Protein AF-A0A7Y5M027-F1 (afdb_monomer)

Mean predicted aligned error: 11.12 Å

Sequence (93 aa):
MAIRVLVKNNEPLEKTLRRLRKICNNEGVTRDLKRSSFYEKPSERRRRKERERIKNLRKAERGDKGKKGKKKDKEKEAKDKERKERREFVPRS

Secondary structure (DSSP, 8-state):
-----PPPTT--HHHHHHHHHHHHHHHTHHHHHHHHSS---HHHHHHHHHHHHHHHHHHHHHHHHHHHHHHHHHHHHHHHHHHHHHHH-----

Foldseek 3Di:
DDDDQDDDPPDDPVVSVVVSVVSCVVVCVVVVCVVPPDDDDPVNVVVVVVVVVVVVVVVVVVVVVVVVVVVVVVVVVVVVVVVVVVVVPDDDD

Nearest PDB structures (foldseek):
  8rdw-assembly1_NV  TM=7.604E-01  e=1.347E-03  Psychrobacter urativorans
  7y7h-assembly1_U  TM=7.529E-01  e=7.568E-03  Escherichia coli
  6osq-assembly1_z  TM=7.803E-01  e=2.008E-02  Escherichia coli

Solvent-accessible surface area (backbone atoms only — not comparable to full-atom values): 5660 Å² total; per-residue (Å²): 136,84,89,81,79,89,83,60,96,91,57,62,68,69,59,53,53,52,50,48,54,50,49,43,59,71,75,31,51,69,59,48,53,67,57,66,73,49,93,70,54,71,67,58,54,50,56,47,52,51,52,53,50,54,51,50,52,56,48,52,57,52,53,53,53,54,51,54,50,54,50,52,53,52,53,49,54,49,51,54,49,54,55,47,54,63,67,69,67,62,86,84,126

pLDDT: mean 82.74, std 11.49, range [45.34, 95.25]

Radius of gyration: 24.79 Å; Cα contacts (8 Å, |Δi|>4): 13; chains: 1; bounding box: 39×46×73 Å

Structure (mmCIF, N/CA/C/O backbone):
data_AF-A0A7Y5M027-F1
#
_entry.id   AF-A0A7Y5M027-F1
#
loop_
_atom_site.group_PDB
_atom_site.id
_atom_site.type_symbol
_atom_site.label_atom_id
_atom_site.label_alt_id
_atom_site.label_comp_id
_atom_site.label_asym_id
_atom_site.label_entity_id
_atom_site.label_seq_id
_atom_site.pdbx_PDB_ins_code
_atom_site.Cartn_x
_atom_site.Cartn_y
_atom_site.Cartn_z
_atom_site.occupancy
_atom_site.B_iso_or_equiv
_atom_site.auth_seq_id
_atom_site.auth_comp_id
_atom_site.auth_asym_id
_atom_site.auth_atom_id
_atom_site.pdbx_PDB_model_num
ATOM 1 N N . MET A 1 1 ? -9.544 3.126 -11.930 1.00 62.53 1 MET A N 1
ATOM 2 C CA . MET A 1 1 ? -10.398 2.799 -10.767 1.00 62.53 1 MET A CA 1
ATOM 3 C C . MET A 1 1 ? -10.782 4.114 -10.112 1.00 62.53 1 MET A C 1
ATOM 5 O O . MET A 1 1 ? -9.920 4.979 -10.028 1.00 62.53 1 MET A O 1
ATOM 9 N N . ALA A 1 2 ? -12.052 4.318 -9.765 1.00 74.06 2 ALA A N 1
ATOM 10 C CA . ALA A 1 2 ? -12.517 5.577 -9.184 1.00 74.06 2 ALA A CA 1
ATOM 11 C C . ALA A 1 2 ? -12.687 5.412 -7.669 1.00 74.06 2 ALA A C 1
ATOM 13 O O . ALA A 1 2 ? -13.510 4.606 -7.236 1.00 74.06 2 ALA A O 1
ATOM 14 N N . ILE A 1 3 ? -11.927 6.176 -6.882 1.00 84.69 3 ILE A N 1
ATOM 15 C CA . ILE A 1 3 ? -12.052 6.202 -5.421 1.00 84.69 3 ILE A CA 1
ATOM 16 C C . ILE A 1 3 ? -13.326 6.955 -5.053 1.00 84.69 3 ILE A C 1
ATOM 18 O O . ILE A 1 3 ? -13.505 8.106 -5.448 1.00 84.69 3 ILE A O 1
ATOM 22 N N . ARG A 1 4 ? -14.204 6.318 -4.275 1.00 85.12 4 ARG A N 1
ATOM 23 C CA . ARG A 1 4 ? -15.445 6.924 -3.777 1.00 85.12 4 ARG A CA 1
ATOM 24 C C . ARG A 1 4 ? -15.526 6.778 -2.264 1.00 85.12 4 ARG A C 1
ATOM 26 O O . ARG A 1 4 ? -15.221 5.719 -1.720 1.00 85.12 4 ARG A O 1
ATOM 33 N N . VAL A 1 5 ? -15.966 7.836 -1.590 1.00 86.81 5 VAL A N 1
ATOM 34 C CA . VAL A 1 5 ? -16.246 7.834 -0.151 1.00 86.81 5 VAL A CA 1
ATOM 35 C C . VAL A 1 5 ? -17.660 8.345 0.048 1.00 86.81 5 VAL A C 1
ATOM 37 O O . VAL A 1 5 ? -17.961 9.485 -0.289 1.00 86.81 5 VAL A O 1
ATOM 40 N N . LEU A 1 6 ? -18.525 7.486 0.580 1.00 88.06 6 LEU A N 1
ATOM 41 C CA . LEU A 1 6 ? -19.889 7.854 0.939 1.00 88.06 6 LEU A CA 1
ATOM 42 C C . LEU A 1 6 ? -19.880 8.470 2.341 1.00 88.06 6 LEU A C 1
ATOM 44 O O . LEU A 1 6 ? -19.398 7.853 3.300 1.00 88.06 6 LEU A O 1
ATOM 48 N N . VAL A 1 7 ? -20.396 9.692 2.445 1.00 87.44 7 VAL A N 1
ATOM 49 C CA . VAL A 1 7 ? -20.532 10.421 3.710 1.00 87.44 7 VAL A CA 1
ATOM 50 C C . VAL A 1 7 ? -21.885 10.081 4.325 1.00 87.44 7 VAL A C 1
ATOM 52 O O . VAL A 1 7 ? -22.891 10.054 3.623 1.00 87.44 7 VAL A O 1
ATOM 55 N N . LYS A 1 8 ? -21.909 9.789 5.627 1.00 86.38 8 LYS A N 1
ATOM 56 C CA . LYS A 1 8 ? -23.155 9.592 6.379 1.00 86.38 8 LYS A CA 1
ATOM 57 C C . LYS A 1 8 ? -23.523 10.892 7.093 1.00 86.38 8 LYS A C 1
ATOM 59 O O . LYS A 1 8 ? -22.632 11.595 7.557 1.00 86.38 8 LYS A O 1
ATOM 64 N N . ASN A 1 9 ? -24.820 11.154 7.238 1.00 80.31 9 ASN A N 1
ATOM 65 C CA . ASN A 1 9 ? -25.346 12.426 7.756 1.00 80.31 9 ASN A CA 1
ATOM 66 C C . ASN A 1 9 ? -24.862 12.783 9.178 1.00 80.31 9 ASN A C 1
ATOM 68 O O . ASN A 1 9 ? -24.724 13.957 9.486 1.00 80.31 9 ASN A O 1
ATOM 72 N N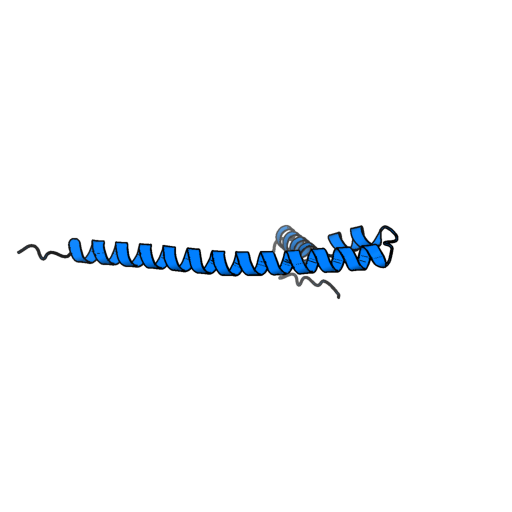 . ASN A 1 10 ? -24.531 11.793 10.017 1.00 83.38 10 ASN A N 1
ATOM 73 C CA . ASN A 1 10 ? -24.066 12.002 11.398 1.00 83.38 10 ASN A CA 1
ATOM 74 C C . ASN A 1 10 ? -22.552 11.796 11.575 1.00 83.38 10 ASN A C 1
ATOM 76 O O . ASN A 1 10 ? -22.105 11.396 12.652 1.00 83.38 10 ASN A O 1
ATOM 80 N N . GLU A 1 11 ? -21.742 11.980 10.527 1.00 82.69 11 GLU A N 1
ATOM 81 C CA . GLU A 1 11 ? -20.287 11.870 10.654 1.00 82.69 11 GLU A CA 1
ATOM 82 C C . GLU A 1 11 ? -19.560 13.214 10.642 1.00 82.69 11 GLU A C 1
ATOM 84 O O . GLU A 1 11 ? -19.800 14.029 9.753 1.00 82.69 11 GLU A O 1
ATOM 89 N N . PRO A 1 12 ? -18.587 13.419 11.555 1.00 88.56 12 PRO A N 1
ATOM 90 C CA . PRO A 1 12 ? -17.737 14.595 11.500 1.00 88.56 12 PRO A CA 1
ATOM 91 C C . PRO A 1 12 ? -16.841 14.550 10.256 1.00 88.56 12 PRO A C 1
ATOM 93 O O . PRO A 1 12 ? -16.265 13.508 9.919 1.00 88.56 12 PRO A O 1
ATOM 96 N N . LEU A 1 13 ? -16.672 15.707 9.613 1.00 88.44 13 LEU A N 1
ATOM 97 C CA . LEU A 1 13 ? -15.892 15.885 8.381 1.00 88.44 13 LEU A CA 1
ATOM 98 C C . LEU A 1 13 ? -14.484 15.274 8.472 1.00 88.44 13 LEU A C 1
ATOM 100 O O . LEU A 1 13 ? -14.044 14.554 7.574 1.00 88.44 13 LEU A O 1
ATOM 104 N N . GLU A 1 14 ? -13.814 15.486 9.603 1.00 89.81 14 GLU A N 1
ATOM 105 C CA . GLU A 1 14 ? -12.470 14.980 9.893 1.00 89.81 14 GLU A CA 1
ATOM 106 C C . GLU A 1 14 ? -12.364 13.453 9.720 1.00 89.81 14 GLU A C 1
ATOM 108 O O . GLU A 1 14 ? -11.387 12.916 9.188 1.00 89.81 14 GLU A O 1
ATOM 113 N N . LYS A 1 15 ? -13.406 12.717 10.119 1.00 90.56 15 LYS A N 1
ATOM 114 C CA . LYS A 1 15 ? -13.442 11.253 10.029 1.00 90.56 15 LYS A CA 1
ATOM 115 C C . LYS A 1 15 ? -13.601 10.785 8.583 1.00 90.56 15 LYS A C 1
ATOM 117 O O . LYS A 1 15 ? -12.954 9.815 8.175 1.00 90.56 15 LYS A O 1
ATOM 122 N N . THR A 1 16 ? -14.393 11.498 7.790 1.00 90.88 16 THR A N 1
ATOM 123 C CA . THR A 1 16 ? -14.541 11.256 6.350 1.00 90.88 16 THR A CA 1
ATOM 124 C C . THR A 1 16 ? -13.218 11.472 5.615 1.00 90.88 16 THR A C 1
ATOM 126 O O . THR A 1 16 ? -12.782 10.587 4.875 1.00 90.88 16 THR A O 1
ATOM 129 N N . LEU A 1 17 ? -12.517 12.578 5.891 1.00 91.69 17 LEU A N 1
ATOM 130 C CA . LEU A 1 17 ? -11.210 12.883 5.295 1.00 91.69 17 LEU A CA 1
ATOM 131 C C . LEU A 1 17 ? -10.148 11.837 5.653 1.00 91.69 17 LEU A C 1
ATOM 133 O O . LEU A 1 17 ? -9.374 11.399 4.796 1.00 91.69 17 LEU A O 1
ATOM 137 N N . ARG A 1 18 ? -10.142 11.360 6.902 1.00 91.38 18 ARG A N 1
ATOM 138 C CA . ARG A 1 18 ? -9.252 10.268 7.327 1.00 91.38 18 ARG A CA 1
ATOM 139 C C . ARG A 1 18 ? -9.510 8.978 6.554 1.00 91.38 18 ARG A C 1
ATOM 141 O O . ARG A 1 18 ? -8.555 8.312 6.149 1.00 91.38 18 ARG A O 1
ATOM 148 N N . ARG A 1 19 ? -10.777 8.620 6.322 1.00 90.81 19 ARG A N 1
ATOM 149 C CA . ARG A 1 19 ? -11.132 7.421 5.542 1.00 90.81 19 ARG A CA 1
ATOM 150 C C . ARG A 1 19 ? -10.754 7.579 4.074 1.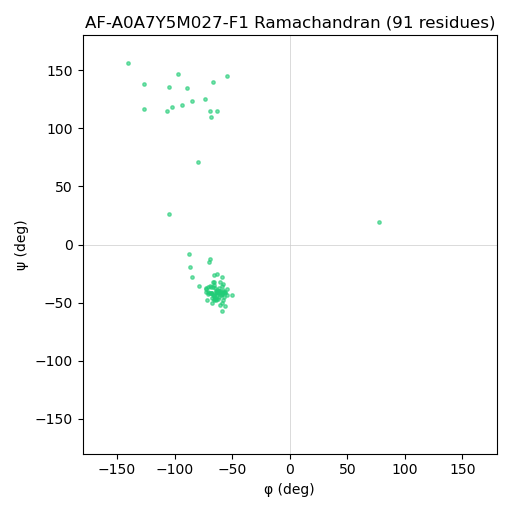00 90.81 19 ARG A C 1
ATOM 152 O O . ARG A 1 19 ? -10.157 6.658 3.525 1.00 90.81 19 ARG A O 1
ATOM 159 N N . LEU A 1 20 ? -10.984 8.753 3.488 1.00 90.75 20 LEU A N 1
ATOM 160 C CA . LEU A 1 20 ? -10.524 9.076 2.137 1.00 90.75 20 LEU A CA 1
ATOM 161 C C . LEU A 1 20 ? -9.008 8.897 2.007 1.00 90.75 20 LEU A C 1
ATOM 163 O O . LEU A 1 20 ? -8.550 8.127 1.166 1.00 90.75 20 LEU A O 1
ATOM 167 N N . ARG A 1 21 ? -8.222 9.523 2.893 1.00 91.25 21 ARG A N 1
ATOM 168 C CA . ARG A 1 21 ? -6.757 9.385 2.893 1.00 91.25 21 ARG A CA 1
ATOM 169 C C . ARG A 1 21 ? -6.331 7.922 3.032 1.00 91.25 21 ARG A C 1
ATOM 171 O O . ARG A 1 21 ? -5.406 7.483 2.351 1.00 91.25 21 ARG A O 1
ATOM 178 N N . LYS A 1 22 ? -7.012 7.150 3.885 1.00 91.94 22 LYS A N 1
ATOM 179 C CA . LYS A 1 22 ? -6.741 5.718 4.057 1.00 91.94 22 LYS A CA 1
ATOM 180 C C . LYS A 1 22 ? -7.001 4.927 2.773 1.00 91.94 22 LYS A C 1
ATOM 182 O O . LYS A 1 22 ? -6.169 4.096 2.424 1.00 91.94 22 LYS A O 1
ATOM 187 N N . ILE A 1 23 ? -8.101 5.196 2.071 1.00 91.69 23 ILE A N 1
ATOM 188 C CA . ILE A 1 23 ? -8.435 4.525 0.807 1.00 91.69 23 ILE A CA 1
ATOM 189 C C . ILE A 1 23 ? -7.410 4.886 -0.274 1.00 91.69 23 ILE A C 1
ATOM 191 O O . ILE A 1 23 ? -6.836 3.979 -0.866 1.00 91.69 23 ILE A O 1
ATOM 195 N N . CYS A 1 24 ? -7.067 6.169 -0.442 1.00 90.75 24 CYS A N 1
ATOM 196 C CA . CYS A 1 24 ? -6.034 6.602 -1.394 1.00 90.75 24 CYS A CA 1
ATOM 197 C C . CYS A 1 24 ? -4.669 5.947 -1.134 1.00 90.75 24 CYS A C 1
ATOM 199 O O . CYS A 1 24 ? -3.966 5.563 -2.070 1.00 90.75 24 CYS A O 1
ATOM 201 N N . ASN A 1 25 ? -4.293 5.797 0.138 1.00 90.31 25 ASN A N 1
ATOM 202 C CA . ASN A 1 25 ? -3.046 5.134 0.517 1.00 90.31 25 ASN A CA 1
ATOM 203 C C . ASN A 1 25 ? -3.093 3.621 0.280 1.00 90.31 25 ASN A C 1
ATOM 205 O O . ASN A 1 25 ? -2.081 3.038 -0.101 1.00 90.31 25 ASN A O 1
ATOM 209 N N . ASN A 1 26 ? -4.247 2.988 0.501 1.00 89.31 26 ASN A N 1
ATOM 210 C CA . ASN A 1 26 ? -4.421 1.552 0.307 1.00 89.31 26 ASN A CA 1
ATOM 211 C C . ASN A 1 26 ? -4.457 1.169 -1.177 1.00 89.31 26 ASN A C 1
ATOM 213 O O . ASN A 1 26 ? -3.839 0.185 -1.569 1.00 89.31 26 ASN A O 1
ATOM 217 N N . GLU A 1 27 ? -5.131 1.973 -2.002 1.00 89.75 27 GLU A N 1
ATOM 218 C CA . GLU A 1 27 ? -5.108 1.817 -3.459 1.00 89.75 27 GLU A CA 1
ATOM 219 C C . GLU A 1 27 ? -3.751 2.187 -4.068 1.00 89.75 27 GLU A C 1
ATOM 221 O O . GLU A 1 27 ? -3.457 1.816 -5.198 1.00 89.75 27 GLU A O 1
ATOM 226 N N . GLY A 1 28 ? -2.889 2.872 -3.311 1.00 88.31 28 GLY A N 1
ATOM 227 C CA . GLY A 1 28 ? -1.535 3.194 -3.745 1.00 88.31 28 GLY A CA 1
ATOM 228 C C . GLY A 1 28 ? -1.465 4.355 -4.733 1.00 88.31 28 GLY A C 1
ATOM 229 O O . GLY A 1 28 ? -0.432 4.522 -5.375 1.00 88.31 28 GLY A O 1
ATOM 230 N N . VAL A 1 29 ? -2.499 5.201 -4.815 1.00 89.19 29 VAL A N 1
ATOM 231 C CA . VAL A 1 29 ? -2.561 6.340 -5.751 1.00 89.19 29 VAL A CA 1
ATOM 232 C C . VAL A 1 29 ? -1.345 7.253 -5.614 1.00 89.19 29 VAL A C 1
ATOM 234 O O . VAL A 1 29 ? -0.724 7.628 -6.602 1.00 89.19 29 VAL A O 1
ATOM 237 N N . THR A 1 30 ? -0.929 7.558 -4.386 1.00 87.56 30 THR A N 1
ATOM 238 C CA . THR A 1 30 ? 0.270 8.371 -4.127 1.00 87.56 30 THR A CA 1
ATOM 239 C C . THR A 1 30 ? 1.564 7.689 -4.576 1.00 87.56 30 THR A C 1
ATOM 241 O O . THR A 1 30 ? 2.503 8.363 -5.001 1.00 87.56 30 THR A O 1
ATOM 244 N N . ARG A 1 31 ? 1.629 6.353 -4.508 1.00 88.56 31 ARG A N 1
ATOM 245 C CA . ARG A 1 31 ? 2.765 5.559 -4.998 1.00 88.56 31 ARG A CA 1
ATOM 246 C C . ARG A 1 31 ? 2.811 5.560 -6.521 1.00 88.56 31 ARG A C 1
ATOM 248 O O . ARG A 1 31 ? 3.894 5.672 -7.090 1.00 88.56 31 ARG A O 1
ATOM 255 N N . ASP A 1 32 ? 1.655 5.449 -7.159 1.00 88.81 32 ASP A N 1
ATOM 256 C CA . ASP A 1 32 ? 1.545 5.410 -8.612 1.00 88.81 32 ASP A CA 1
ATOM 257 C C . ASP A 1 32 ? 1.811 6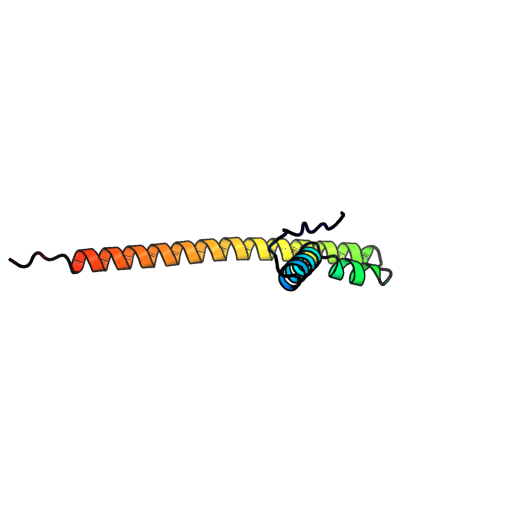.781 -9.239 1.00 88.81 32 ASP A C 1
ATOM 259 O O . ASP A 1 32 ? 2.551 6.846 -10.215 1.00 88.81 32 ASP A O 1
ATOM 263 N N . LEU A 1 33 ? 1.361 7.873 -8.613 1.00 90.69 33 LEU A N 1
ATOM 264 C CA . LEU A 1 33 ? 1.711 9.239 -9.025 1.00 90.69 33 LEU A CA 1
ATOM 265 C C . LEU A 1 33 ? 3.228 9.476 -9.020 1.00 90.69 33 LEU A C 1
ATOM 267 O O . LEU A 1 33 ? 3.793 9.954 -9.999 1.00 90.69 33 LEU A O 1
ATOM 271 N N . LYS A 1 34 ? 3.915 9.084 -7.939 1.00 90.00 34 LYS A N 1
ATOM 272 C CA . LYS A 1 34 ? 5.386 9.178 -7.850 1.00 90.00 34 LYS A CA 1
ATOM 273 C C . LYS A 1 34 ? 6.105 8.263 -8.840 1.00 90.00 34 LYS A C 1
ATOM 275 O O . LYS A 1 34 ? 7.250 8.507 -9.193 1.00 90.00 34 LYS A O 1
ATOM 280 N N . ARG A 1 35 ? 5.460 7.172 -9.248 1.00 88.00 35 ARG A N 1
ATOM 281 C CA . ARG A 1 35 ? 5.998 6.211 -10.215 1.00 88.00 35 ARG A CA 1
ATOM 282 C C . ARG A 1 35 ? 5.859 6.721 -11.648 1.00 88.00 35 ARG A C 1
ATOM 284 O O . ARG A 1 35 ? 6.718 6.413 -12.462 1.00 88.00 35 ARG A O 1
ATOM 291 N N . SER A 1 36 ? 4.779 7.434 -11.962 1.00 87.88 36 SER A N 1
ATOM 292 C CA . SER A 1 36 ? 4.523 7.983 -13.297 1.00 87.88 36 SER A CA 1
ATOM 293 C C . SER A 1 36 ? 5.148 9.358 -13.523 1.00 87.88 36 SER A C 1
ATOM 295 O O . SER A 1 36 ? 5.112 9.843 -14.647 1.00 87.88 36 SER A O 1
ATOM 297 N N . SER A 1 37 ? 5.708 9.997 -12.490 1.00 91.75 37 SER A N 1
ATOM 298 C CA . SER A 1 37 ? 6.289 11.341 -12.603 1.00 91.75 37 SER A CA 1
ATOM 299 C C . SER A 1 37 ? 7.572 11.398 -13.440 1.00 91.75 37 SER A C 1
ATOM 301 O O . SER A 1 37 ? 8.028 12.486 -13.770 1.00 91.75 37 SER A O 1
ATOM 303 N N . PHE A 1 38 ? 8.172 10.254 -13.771 1.00 90.94 38 PHE A N 1
ATOM 304 C CA . PHE A 1 38 ? 9.335 10.161 -14.648 1.00 90.94 38 PHE A CA 1
ATOM 305 C C . PHE A 1 38 ? 9.221 8.947 -15.569 1.00 90.94 38 PHE A C 1
ATOM 307 O O . PHE A 1 38 ? 8.543 7.963 -15.261 1.00 90.94 38 PHE A O 1
ATOM 314 N N . TYR A 1 39 ? 9.914 9.004 -16.706 1.00 92.88 39 TYR A N 1
ATOM 315 C CA . TYR A 1 39 ? 9.996 7.866 -17.610 1.00 92.88 39 TYR A CA 1
ATOM 316 C C . TYR A 1 39 ? 10.834 6.746 -16.984 1.00 92.88 39 TYR A C 1
ATOM 318 O O . TYR A 1 39 ? 12.042 6.870 -16.779 1.00 92.88 39 TYR A O 1
ATOM 326 N N . GLU A 1 40 ? 10.188 5.620 -16.700 1.00 91.00 40 GLU A N 1
ATOM 327 C CA . GLU A 1 40 ? 10.851 4.399 -16.259 1.00 91.00 40 GLU A CA 1
ATOM 328 C C . GLU A 1 40 ? 11.127 3.509 -17.476 1.00 91.00 40 GLU A C 1
ATOM 330 O O . GLU A 1 40 ? 10.201 3.059 -18.159 1.00 91.00 40 GLU A O 1
ATOM 335 N N . LYS A 1 41 ? 12.406 3.205 -17.730 1.00 95.25 41 LYS A N 1
ATOM 336 C CA . LYS A 1 41 ? 12.793 2.267 -18.792 1.00 95.25 41 LYS A CA 1
ATOM 337 C C . LYS A 1 41 ? 12.065 0.920 -18.619 1.00 95.25 41 LYS A C 1
ATOM 339 O O . LYS A 1 41 ? 11.899 0.439 -17.492 1.00 95.25 41 LYS A O 1
ATOM 344 N N . PRO A 1 42 ? 11.684 0.237 -19.713 1.00 93.50 42 PRO A N 1
ATOM 345 C CA . PRO A 1 42 ? 10.911 -1.004 -19.641 1.00 93.50 42 PRO A CA 1
ATOM 346 C C . PRO A 1 42 ? 11.629 -2.134 -18.884 1.00 93.50 42 PRO A C 1
ATOM 348 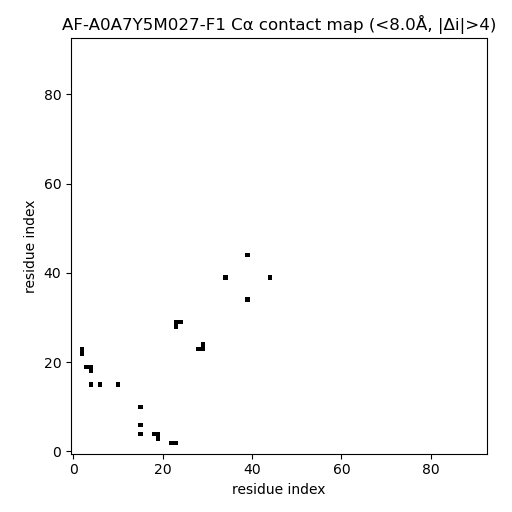O O . PRO A 1 42 ? 10.971 -2.926 -18.204 1.00 93.50 42 PRO A O 1
ATOM 351 N N . SER A 1 43 ? 12.962 -2.196 -18.949 1.00 94.25 43 SER A N 1
ATOM 352 C CA . SER A 1 43 ? 13.790 -3.139 -18.182 1.00 94.25 43 SER A CA 1
ATOM 353 C C . SER A 1 43 ? 13.689 -2.904 -16.671 1.00 94.25 43 SER A C 1
ATOM 355 O O . SER A 1 43 ? 13.433 -3.841 -15.912 1.00 94.25 43 SER A O 1
ATOM 357 N N . GLU A 1 44 ? 13.801 -1.651 -16.237 1.00 92.38 44 GLU A N 1
ATOM 358 C CA . GLU A 1 44 ? 13.659 -1.245 -14.836 1.00 92.38 44 GLU A CA 1
ATOM 359 C C . GLU A 1 44 ? 12.244 -1.522 -14.316 1.00 92.38 44 GLU A C 1
ATOM 361 O O . GLU A 1 44 ? 12.071 -2.110 -13.242 1.00 92.38 44 GLU A O 1
ATOM 366 N N . ARG A 1 45 ? 11.224 -1.255 -15.144 1.00 91.94 45 ARG A N 1
ATOM 367 C CA . ARG A 1 45 ? 9.830 -1.597 -14.836 1.00 91.94 45 ARG A CA 1
ATOM 368 C C . ARG A 1 45 ? 9.644 -3.098 -14.586 1.00 91.94 45 ARG A C 1
ATOM 370 O O . ARG A 1 45 ? 8.908 -3.471 -13.670 1.00 91.94 45 ARG A O 1
ATOM 377 N N . ARG A 1 46 ? 10.290 -3.968 -15.377 1.00 93.62 46 ARG A N 1
ATOM 378 C CA . ARG A 1 46 ? 10.258 -5.436 -15.188 1.00 93.62 46 ARG A CA 1
ATOM 379 C C . ARG A 1 46 ? 10.980 -5.850 -13.904 1.00 93.62 46 ARG A C 1
ATOM 381 O O . ARG A 1 46 ? 10.380 -6.529 -13.074 1.00 93.62 46 ARG A O 1
ATOM 388 N N . ARG A 1 47 ? 12.214 -5.375 -13.690 1.00 94.44 47 ARG A N 1
ATOM 389 C CA . ARG A 1 47 ? 13.005 -5.666 -12.476 1.00 94.44 47 ARG A CA 1
ATOM 390 C C . ARG A 1 47 ? 12.278 -5.262 -11.200 1.00 94.44 47 ARG A C 1
ATOM 392 O O . ARG A 1 47 ? 12.311 -5.977 -10.201 1.00 94.44 47 ARG A O 1
ATOM 399 N N . ARG A 1 48 ? 11.608 -4.111 -11.201 1.00 91.25 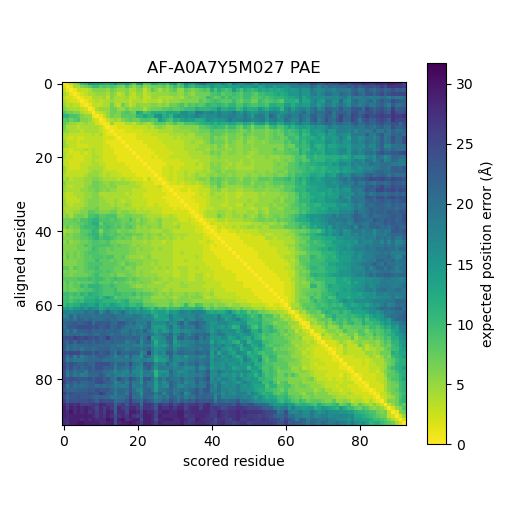48 ARG A N 1
ATOM 400 C CA . ARG A 1 48 ? 10.839 -3.667 -10.039 1.00 91.25 48 ARG A CA 1
ATOM 401 C C . ARG A 1 48 ? 9.592 -4.511 -9.799 1.00 91.25 48 ARG A C 1
ATOM 403 O O . ARG A 1 48 ? 9.335 -4.843 -8.646 1.00 91.25 48 ARG A O 1
ATOM 410 N N . LYS A 1 49 ? 8.842 -4.881 -10.845 1.00 92.38 49 LYS A N 1
ATOM 411 C CA . LYS A 1 49 ? 7.689 -5.789 -10.704 1.00 92.38 49 LYS A CA 1
ATOM 412 C C . LYS A 1 49 ? 8.100 -7.116 -10.062 1.00 92.38 49 LYS A C 1
ATOM 414 O O . LYS A 1 49 ? 7.415 -7.569 -9.151 1.00 92.38 49 LYS A O 1
ATOM 419 N N . GLU A 1 50 ? 9.242 -7.673 -10.463 1.00 94.88 50 GLU A N 1
ATOM 420 C CA . GLU A 1 50 ? 9.764 -8.905 -9.863 1.00 94.88 50 GLU A CA 1
ATOM 421 C C . GLU A 1 50 ? 10.133 -8.712 -8.384 1.00 94.88 50 GLU A C 1
ATOM 423 O O . GLU A 1 50 ? 9.689 -9.465 -7.519 1.00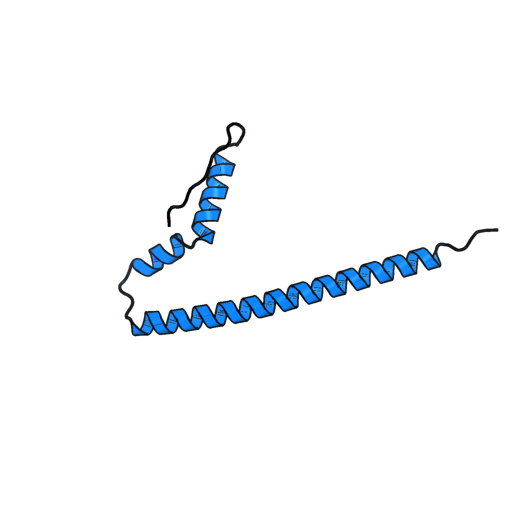 94.88 50 GLU A O 1
ATOM 428 N N . ARG A 1 51 ? 10.845 -7.626 -8.048 1.00 94.12 51 ARG A N 1
ATOM 429 C CA . ARG A 1 51 ? 11.145 -7.280 -6.646 1.00 94.12 51 ARG A CA 1
ATOM 430 C C . ARG A 1 51 ? 9.882 -7.091 -5.800 1.00 94.12 51 ARG A C 1
ATOM 432 O O . ARG A 1 51 ? 9.837 -7.549 -4.658 1.00 94.12 51 ARG A O 1
ATOM 439 N N . GLU A 1 52 ? 8.860 -6.421 -6.333 1.00 91.88 52 GLU A N 1
ATOM 440 C CA . GLU A 1 52 ? 7.570 -6.245 -5.655 1.00 91.88 52 GLU A CA 1
ATOM 441 C C . GLU A 1 52 ? 6.866 -7.594 -5.436 1.00 91.88 52 GLU A C 1
ATOM 443 O O . GLU A 1 52 ? 6.374 -7.844 -4.334 1.00 91.88 52 GLU A O 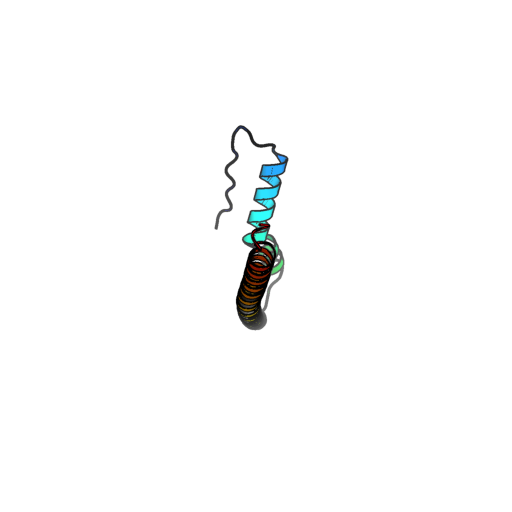1
ATOM 448 N N . ARG A 1 53 ? 6.893 -8.495 -6.427 1.00 93.31 53 ARG A N 1
ATOM 449 C CA . ARG A 1 53 ? 6.338 -9.853 -6.322 1.00 93.31 53 ARG A CA 1
ATOM 450 C C . ARG A 1 53 ? 7.028 -10.659 -5.223 1.00 93.31 53 ARG A C 1
ATOM 452 O O . ARG A 1 53 ? 6.351 -11.147 -4.320 1.00 93.31 53 ARG A O 1
ATOM 459 N N . ILE A 1 54 ? 8.360 -10.725 -5.236 1.00 94.56 54 ILE A N 1
ATOM 460 C CA . ILE A 1 54 ? 9.151 -11.432 -4.215 1.00 94.56 54 ILE A CA 1
ATOM 461 C C . ILE A 1 54 ? 8.877 -10.851 -2.821 1.00 94.56 54 ILE A C 1
ATOM 463 O O . ILE A 1 54 ? 8.687 -11.590 -1.854 1.00 94.56 54 ILE A O 1
ATOM 467 N N . LYS A 1 55 ? 8.807 -9.519 -2.695 1.00 91.81 55 LYS A N 1
ATOM 468 C CA . LYS A 1 55 ? 8.486 -8.854 -1.422 1.00 91.81 55 LYS A CA 1
ATOM 469 C C . LYS A 1 55 ? 7.089 -9.226 -0.920 1.00 91.81 55 LYS A C 1
ATOM 471 O O . LYS A 1 55 ? 6.924 -9.434 0.282 1.00 91.81 55 LYS A O 1
ATOM 476 N N . ASN A 1 56 ? 6.100 -9.306 -1.808 1.00 88.75 56 ASN A N 1
ATOM 477 C CA . ASN A 1 56 ? 4.733 -9.683 -1.454 1.00 88.75 56 ASN A CA 1
ATOM 478 C C . ASN A 1 56 ? 4.642 -11.150 -1.015 1.00 88.75 56 ASN A C 1
ATOM 480 O O . ASN A 1 56 ? 4.013 -11.419 0.006 1.00 88.75 56 ASN A O 1
ATOM 484 N N . LEU A 1 57 ? 5.337 -12.064 -1.700 1.00 91.25 57 LEU A N 1
ATOM 485 C CA . LEU A 1 57 ? 5.436 -13.473 -1.297 1.00 91.25 57 LEU A CA 1
ATOM 486 C C . LEU A 1 57 ? 6.047 -13.609 0.106 1.00 91.25 57 LEU A C 1
ATOM 488 O O . LEU A 1 57 ? 5.424 -14.172 1.002 1.00 91.25 57 LEU A O 1
ATOM 492 N N . ARG A 1 58 ? 7.194 -12.961 0.353 1.00 90.94 58 ARG A N 1
ATOM 493 C CA . ARG A 1 58 ? 7.846 -12.954 1.678 1.00 90.94 58 ARG A CA 1
ATOM 494 C C . ARG A 1 58 ? 6.954 -12.379 2.782 1.00 90.94 58 ARG A C 1
ATOM 496 O O . ARG A 1 58 ? 7.011 -12.819 3.929 1.00 90.94 58 ARG A O 1
ATOM 503 N N . LYS A 1 59 ? 6.145 -11.360 2.472 1.00 87.31 59 LYS A N 1
ATOM 504 C CA . LYS A 1 59 ? 5.174 -10.798 3.424 1.00 87.31 59 LYS A CA 1
ATOM 505 C C . LYS A 1 59 ? 4.043 -11.777 3.726 1.00 87.31 59 LYS A C 1
ATOM 507 O O . LYS A 1 59 ? 3.669 -11.889 4.891 1.00 87.31 59 LYS A O 1
ATOM 512 N N . ALA A 1 60 ? 3.522 -12.472 2.716 1.00 87.31 60 ALA A N 1
ATOM 513 C CA . ALA A 1 60 ? 2.478 -13.476 2.894 1.00 87.31 60 ALA A CA 1
ATOM 514 C C . ALA A 1 60 ? 2.961 -14.626 3.793 1.00 87.31 60 ALA A C 1
ATOM 516 O O . ALA A 1 60 ? 2.290 -14.965 4.766 1.00 87.31 60 ALA A O 1
ATOM 517 N N . GLU A 1 61 ? 4.177 -15.126 3.561 1.00 86.31 61 GLU A N 1
ATOM 518 C CA . GLU A 1 61 ? 4.805 -16.162 4.395 1.00 86.31 61 GLU A CA 1
ATOM 519 C C . GLU A 1 61 ? 4.969 -15.723 5.858 1.00 86.31 61 GLU A C 1
ATOM 521 O O . GLU A 1 61 ? 4.680 -16.481 6.786 1.00 86.31 61 GLU A O 1
ATOM 526 N N . ARG A 1 62 ? 5.410 -14.479 6.091 1.00 80.94 62 ARG A N 1
ATOM 527 C CA . ARG A 1 62 ? 5.526 -13.916 7.448 1.00 80.94 62 ARG A CA 1
ATOM 528 C C . ARG A 1 62 ? 4.161 -13.721 8.110 1.00 80.94 62 ARG A C 1
ATOM 530 O O . ARG A 1 62 ? 4.038 -13.935 9.314 1.00 80.94 62 ARG A O 1
ATOM 537 N N . GLY A 1 63 ? 3.143 -13.339 7.340 1.00 71.88 63 GLY A N 1
ATOM 538 C CA . GLY A 1 63 ? 1.767 -13.196 7.816 1.00 71.88 63 GLY A CA 1
ATOM 539 C C . GLY A 1 63 ? 1.152 -14.522 8.273 1.00 71.88 63 GLY A C 1
ATOM 540 O O . GLY A 1 63 ? 0.498 -14.557 9.316 1.00 71.88 63 GLY A O 1
ATOM 541 N N . ASP A 1 64 ? 1.407 -15.616 7.547 1.00 61.41 64 ASP A N 1
ATOM 542 C CA . ASP A 1 64 ? 0.947 -16.965 7.914 1.00 61.41 64 ASP A CA 1
ATOM 543 C C . ASP A 1 64 ? 1.638 -17.475 9.190 1.00 61.41 64 ASP A C 1
ATOM 545 O O . ASP A 1 64 ? 0.981 -17.915 10.141 1.00 61.41 64 ASP A O 1
ATOM 549 N N . LYS A 1 65 ? 2.966 -17.304 9.275 1.00 60.22 65 LYS A N 1
ATOM 550 C CA . LYS A 1 65 ? 3.754 -17.668 10.466 1.00 60.22 65 LYS A CA 1
ATOM 551 C C . LYS A 1 65 ? 3.338 -16.867 11.705 1.00 60.22 65 LYS A C 1
ATOM 553 O O . LYS A 1 65 ? 3.197 -17.442 12.783 1.00 60.22 65 LYS A O 1
ATOM 558 N N . GLY A 1 66 ? 3.067 -15.568 11.554 1.00 60.31 66 GLY A N 1
ATOM 559 C CA . GLY A 1 66 ? 2.614 -14.704 12.649 1.00 60.31 66 GLY A CA 1
ATOM 560 C C . GLY A 1 66 ? 1.230 -15.074 13.199 1.00 60.31 66 GLY A C 1
ATOM 561 O O . GLY A 1 66 ? 1.006 -14.986 14.406 1.00 60.31 66 GLY A O 1
ATOM 562 N N . LYS A 1 67 ? 0.305 -15.538 12.345 1.00 60.84 67 LYS A N 1
ATOM 563 C CA . LYS A 1 67 ? -1.013 -16.038 12.781 1.00 60.84 67 LYS A CA 1
ATOM 564 C C . LYS A 1 67 ? -0.909 -17.378 13.510 1.00 60.84 67 LYS A C 1
ATOM 566 O O . LYS A 1 67 ? -1.551 -17.554 14.544 1.00 60.84 67 LYS A O 1
ATOM 571 N N . LYS A 1 68 ? -0.086 -18.303 13.002 1.00 59.34 68 LYS A N 1
ATOM 572 C CA . LYS A 1 68 ? 0.158 -19.606 13.645 1.00 59.34 68 LYS A CA 1
ATOM 573 C C . LYS A 1 68 ? 0.826 -19.460 15.015 1.00 59.34 68 LYS A C 1
ATOM 575 O O . LYS A 1 68 ? 0.423 -20.163 15.935 1.00 59.34 68 LYS A O 1
ATOM 580 N N . GLY A 1 69 ? 1.774 -18.528 15.169 1.00 67.06 69 GLY A N 1
ATOM 581 C CA . GLY A 1 69 ? 2.382 -18.194 16.465 1.00 67.06 69 GLY A CA 1
ATOM 582 C C . GLY A 1 69 ? 1.342 -17.726 17.486 1.00 67.06 69 GLY A C 1
ATOM 583 O O . GLY A 1 69 ? 1.116 -18.400 18.483 1.00 67.06 69 GLY A O 1
ATOM 584 N N . LYS A 1 70 ? 0.580 -16.673 17.156 1.00 69.75 70 LYS A N 1
ATOM 585 C CA . LYS A 1 70 ? -0.463 -16.131 18.047 1.00 69.75 70 LYS A CA 1
ATOM 586 C C . LYS A 1 70 ? -1.545 -17.144 18.439 1.00 69.75 70 LYS A C 1
ATOM 588 O O . LYS A 1 70 ? -2.075 -17.065 19.544 1.00 69.75 70 LYS A O 1
ATOM 593 N N . LYS A 1 71 ? -1.905 -18.074 17.543 1.00 72.19 71 LYS A N 1
ATOM 594 C CA . LYS A 1 71 ? -2.863 -19.150 17.853 1.00 72.19 71 LYS A CA 1
ATOM 595 C C . LYS A 1 71 ? -2.288 -20.124 18.887 1.00 72.19 71 LYS A C 1
ATOM 597 O O . LYS A 1 71 ? -2.997 -20.470 19.825 1.00 72.19 71 LYS A O 1
ATOM 602 N N . LYS A 1 72 ? -1.016 -20.513 18.741 1.00 72.25 72 LYS A N 1
ATOM 603 C CA . LYS A 1 72 ? -0.316 -21.381 19.702 1.00 72.25 72 LYS A CA 1
ATOM 604 C C . LYS A 1 72 ? -0.174 -20.722 21.074 1.00 72.25 72 LYS A C 1
ATOM 606 O O . LYS A 1 72 ? -0.392 -21.390 22.078 1.00 72.25 72 LYS A O 1
ATOM 611 N N . ASP A 1 73 ? 0.140 -19.429 21.111 1.00 75.94 73 ASP A N 1
ATOM 612 C CA . ASP A 1 73 ? 0.291 -18.687 22.369 1.00 75.94 73 ASP A CA 1
ATOM 613 C C . ASP A 1 73 ? -1.046 -18.577 23.118 1.00 75.94 73 ASP A C 1
ATOM 615 O O . ASP A 1 73 ? -1.108 -18.862 24.311 1.00 75.94 73 ASP A O 1
ATOM 619 N N . LYS A 1 74 ? -2.146 -18.286 22.403 1.00 77.75 74 LYS A N 1
ATOM 620 C CA . LYS A 1 74 ? -3.505 -18.299 22.976 1.00 77.75 74 LYS A CA 1
ATOM 621 C C . LYS A 1 74 ? -3.921 -19.670 23.505 1.00 77.75 74 LYS A C 1
ATOM 623 O O . LYS A 1 74 ? -4.575 -19.750 24.538 1.00 77.75 74 LYS A O 1
ATOM 628 N N . GLU A 1 75 ? -3.588 -20.739 22.785 1.00 77.81 75 GLU A N 1
ATOM 629 C CA . GLU A 1 75 ? -3.940 -22.102 23.192 1.00 77.81 75 GLU A CA 1
ATOM 630 C C . GLU A 1 75 ? -3.169 -22.535 24.449 1.00 77.81 75 GLU A C 1
ATOM 632 O O . GLU A 1 75 ? -3.739 -23.188 25.321 1.00 77.81 75 GLU A O 1
ATOM 637 N N . LYS A 1 76 ? -1.900 -22.124 24.580 1.00 80.19 76 LYS A N 1
ATOM 638 C CA . LYS A 1 76 ? -1.124 -22.311 25.814 1.00 80.19 76 LYS A CA 1
ATOM 639 C C . LYS A 1 76 ? -1.719 -21.530 26.982 1.00 80.19 76 LYS A C 1
ATOM 641 O O . LYS A 1 76 ? -1.940 -22.114 28.035 1.00 80.19 76 LYS A O 1
ATOM 646 N N . GLU A 1 77 ? -2.045 -20.253 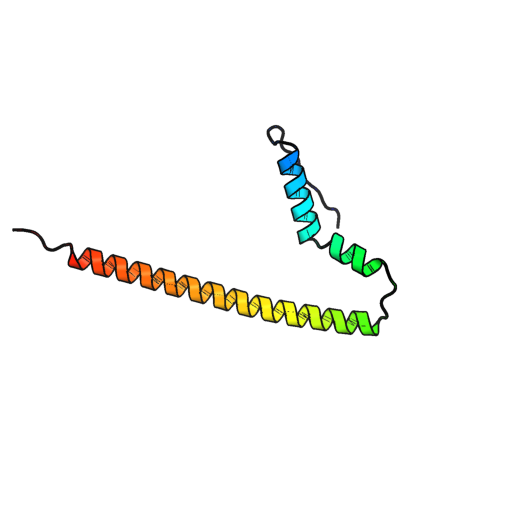26.778 1.00 80.25 77 GLU A N 1
ATOM 647 C CA . GLU A 1 77 ? -2.634 -19.411 27.826 1.00 80.25 77 GLU A CA 1
ATOM 648 C C . GLU A 1 77 ? -3.990 -19.957 28.312 1.00 80.25 77 GLU A C 1
ATOM 650 O O . GLU A 1 77 ? -4.281 -19.929 29.507 1.00 80.25 77 GLU A O 1
ATOM 655 N N . ALA A 1 78 ? -4.808 -20.502 27.403 1.00 83.56 78 ALA A N 1
ATOM 656 C CA . ALA A 1 78 ? -6.070 -21.153 27.749 1.00 83.56 78 ALA A CA 1
ATOM 657 C C . ALA A 1 78 ? -5.861 -22.440 28.569 1.00 83.56 78 ALA A C 1
ATOM 659 O O . ALA A 1 78 ? -6.523 -22.623 29.588 1.00 83.56 78 ALA A O 1
ATOM 660 N N . LYS A 1 79 ? -4.906 -23.297 28.174 1.00 80.88 79 LYS A N 1
ATOM 661 C CA . LYS A 1 79 ? -4.571 -24.534 28.906 1.00 80.88 79 LYS A CA 1
ATOM 662 C C . LYS A 1 79 ? -3.991 -24.253 30.294 1.00 80.88 79 LYS A C 1
ATOM 664 O O . LYS A 1 79 ? -4.310 -24.964 31.244 1.00 80.88 79 LYS A O 1
ATOM 669 N N . ASP A 1 80 ? -3.174 -23.210 30.430 1.00 81.19 80 ASP A N 1
ATOM 670 C CA . ASP A 1 80 ? -2.613 -22.801 31.721 1.00 81.19 80 ASP A CA 1
ATOM 671 C C . ASP A 1 80 ? -3.682 -22.226 32.664 1.00 81.19 80 ASP A C 1
ATOM 673 O O . ASP A 1 80 ? -3.627 -22.482 33.870 1.00 81.19 80 ASP A O 1
ATOM 677 N N . LYS A 1 81 ? -4.682 -21.504 32.131 1.00 81.19 81 LYS A N 1
ATOM 678 C CA . LYS A 1 81 ? -5.857 -21.057 32.903 1.00 81.19 81 LYS A CA 1
ATOM 679 C C . LYS A 1 81 ? -6.710 -22.234 33.370 1.00 81.19 81 LYS A C 1
ATOM 681 O O . LYS A 1 81 ? -6.981 -22.324 34.563 1.00 81.19 81 LYS A O 1
ATOM 686 N N . GLU A 1 82 ? -7.028 -23.176 32.481 1.00 79.75 82 GLU A N 1
ATOM 687 C CA . GLU A 1 82 ? -7.802 -24.377 32.835 1.00 79.75 82 GLU A CA 1
ATOM 688 C C . GLU A 1 82 ? -7.079 -25.223 33.902 1.00 79.75 82 GLU A C 1
ATOM 690 O O . GLU A 1 82 ? -7.683 -25.725 34.851 1.00 79.75 82 GLU A O 1
ATOM 695 N N . ARG A 1 83 ? -5.749 -25.351 33.798 1.00 81.12 83 ARG A N 1
ATOM 696 C CA . ARG A 1 83 ? -4.930 -26.075 34.780 1.00 81.12 83 ARG A CA 1
ATOM 697 C C . ARG A 1 83 ? -4.891 -25.388 36.149 1.00 81.12 83 ARG A C 1
ATOM 699 O O . ARG A 1 83 ? -4.763 -26.088 37.154 1.00 81.12 83 ARG A O 1
ATOM 706 N N . LYS A 1 84 ? -4.969 -24.053 36.202 1.00 78.31 84 LYS A N 1
ATOM 707 C CA . LYS A 1 84 ? -5.087 -23.295 37.459 1.00 78.31 84 LYS A CA 1
ATOM 708 C C . LYS A 1 84 ? -6.468 -23.460 38.087 1.00 78.31 84 LYS A C 1
ATOM 710 O O . LYS A 1 84 ? -6.530 -23.828 39.253 1.00 78.31 84 LYS A O 1
ATOM 715 N N . GLU A 1 85 ? -7.541 -23.317 37.310 1.00 75.19 85 GLU A N 1
ATOM 716 C CA . GLU A 1 85 ? -8.915 -23.532 37.797 1.00 75.19 85 GLU A CA 1
ATOM 717 C C . GLU A 1 85 ? -9.105 -24.936 38.387 1.00 75.19 85 GLU A C 1
ATOM 719 O O . GLU A 1 85 ? -9.617 -25.083 39.495 1.00 75.19 85 GLU A O 1
ATOM 724 N N . ARG A 1 86 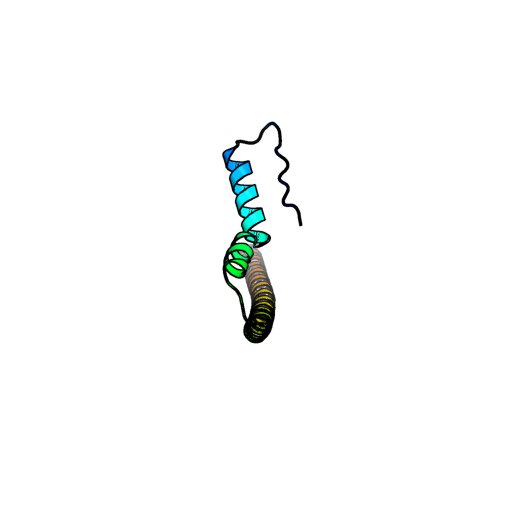? -8.605 -25.980 37.710 1.00 73.00 86 ARG A N 1
ATOM 725 C CA . ARG A 1 86 ? -8.670 -27.365 38.218 1.00 73.00 86 ARG A CA 1
ATOM 726 C C . ARG A 1 86 ? -7.894 -27.595 39.518 1.00 73.00 86 ARG A C 1
ATOM 728 O O . ARG A 1 86 ? -8.201 -28.541 40.232 1.00 73.00 86 ARG A O 1
ATOM 735 N N . ARG A 1 87 ? -6.863 -26.793 39.804 1.00 68.88 87 ARG A N 1
ATOM 736 C CA . ARG A 1 87 ? -6.070 -26.890 41.044 1.00 68.88 87 ARG A CA 1
ATOM 737 C C . ARG A 1 87 ? -6.702 -26.128 42.206 1.00 68.88 87 ARG A C 1
ATOM 739 O O . ARG A 1 87 ? -6.466 -26.499 43.348 1.00 68.88 87 ARG A O 1
ATOM 746 N N . GLU A 1 88 ? -7.465 -25.078 41.917 1.00 62.41 88 GLU A N 1
ATOM 747 C CA . GLU A 1 88 ? -8.144 -24.253 42.924 1.00 62.41 88 GLU A CA 1
ATOM 748 C C . GLU A 1 88 ? -9.521 -24.820 43.318 1.00 62.41 88 GLU A C 1
ATOM 750 O O . GLU A 1 88 ? -10.001 -24.553 44.418 1.00 62.41 88 GLU A O 1
ATOM 755 N N . PHE A 1 89 ? -10.118 -25.685 42.489 1.00 56.53 89 PHE A N 1
ATOM 756 C CA . PHE A 1 89 ? -11.308 -26.470 42.831 1.00 56.53 89 PHE A CA 1
ATOM 757 C C . PHE A 1 89 ? -10.948 -27.705 43.683 1.00 56.53 89 PHE A C 1
ATOM 759 O O . PHE A 1 89 ? -11.001 -28.844 43.221 1.00 56.53 89 PHE A O 1
ATOM 766 N N . VAL A 1 90 ? -10.559 -27.487 44.941 1.00 56.44 90 VAL A N 1
ATOM 767 C CA . VAL A 1 90 ? -10.547 -28.536 45.976 1.00 56.44 90 VAL A CA 1
ATOM 768 C C . VAL A 1 90 ? -11.715 -28.235 46.919 1.00 56.44 90 VAL A C 1
ATOM 770 O O . VAL A 1 90 ? -11.698 -27.176 47.551 1.00 56.44 90 VAL A O 1
ATOM 773 N N . PRO A 1 91 ? -12.753 -29.089 47.000 1.00 58.97 91 PRO A N 1
ATOM 774 C CA . PRO A 1 91 ? -13.896 -28.829 47.867 1.00 58.97 91 PRO A CA 1
ATOM 775 C C . PRO A 1 91 ? -13.416 -28.797 49.320 1.00 58.97 91 PRO A C 1
ATOM 777 O O . PRO A 1 91 ? -12.918 -29.795 49.839 1.00 58.97 91 PRO A O 1
ATOM 780 N N . ARG A 1 92 ? -13.521 -27.627 49.960 1.00 57.47 92 ARG A N 1
ATOM 781 C CA . ARG A 1 92 ? -13.349 -27.508 51.410 1.00 57.47 92 ARG A CA 1
ATOM 782 C C . ARG A 1 92 ? -14.535 -28.215 52.065 1.00 57.47 92 ARG A C 1
ATOM 784 O O . ARG A 1 92 ? -15.665 -27.758 51.915 1.00 57.47 92 ARG A O 1
ATOM 791 N N . SER A 1 93 ? -14.238 -29.350 52.692 1.00 45.34 93 SER A N 1
ATOM 792 C CA . SER A 1 93 ? -15.095 -30.110 53.610 1.00 45.34 93 SER A CA 1
ATOM 793 C C . SER A 1 93 ? -15.448 -29.307 54.851 1.00 45.34 93 SER A C 1
ATOM 795 O O . SER A 1 93 ? -14.512 -28.642 55.357 1.00 45.34 93 SER A O 1
#